Protein AF-A0A6L9G410-F1 (afdb_monomer)

Sequence (167 aa):
MTPRSPRHARRVLAPGLLLPVGALLLSSCAMFSTYEGHTCDGKKPVASLEQAGRQLVQAAYDQDVAAACRVATPYAGVELEPSMLGTTRELLAGAGVTPQNVQVLVGEQMGSEYSVLLGSTEGEGRVAVTGHAVWDAGFTISLPDDAYPELPPTPGDPASPPSSAAP

Nearest PDB structures (foldseek):
  2ml5-assembly1_A  TM=4.641E-01  e=1.442E+00  Bacteroides ovatus ATCC 8483
  7zjz-assembly1_A  TM=4.062E-01  e=5.834E+00  Serratia proteamaculans
  7yx7-assembly1_A  TM=4.055E-01  e=7.440E+00  Serratia proteamaculans

Organism: NCBI:txid453836

Foldseek 3Di:
DDDDDDDDDDDDDDDDDDDPPPDDPPPPDPPVQQCPQPAVVSDFADAAPQVLLLQLQVCLVVLPQPSNSRAAREPVPDDRDSQLSPVLNVLCVVLVHHSVFWDWDWADDDPQKTWIWTHGNVDDGTATWIKGHPDNRHIHIHRGPVSDPPDDDDVPDPDDPPPPPDD

Structure (mmCIF, N/CA/C/O backbone):
data_AF-A0A6L9G410-F1
#
_entry.id   AF-A0A6L9G410-F1
#
loop_
_atom_site.group_PDB
_atom_site.id
_atom_site.type_symbol
_atom_site.label_atom_id
_atom_site.label_alt_id
_atom_site.label_comp_id
_atom_site.label_asym_id
_atom_site.label_entity_id
_atom_site.label_seq_id
_atom_site.pdbx_PDB_ins_code
_atom_site.Cartn_x
_atom_site.Cartn_y
_atom_site.Cartn_z
_atom_site.occupancy
_atom_site.B_iso_or_equiv
_atom_site.auth_seq_id
_atom_site.auth_comp_id
_atom_site.auth_asym_id
_atom_site.auth_atom_id
_atom_site.pdbx_PDB_model_num
ATOM 1 N N . MET A 1 1 ? -24.928 -62.055 -10.815 1.00 41.78 1 MET A N 1
ATOM 2 C CA . MET A 1 1 ? -24.394 -63.390 -11.157 1.00 41.78 1 MET A CA 1
ATOM 3 C C . MET A 1 1 ? -23.355 -63.214 -12.249 1.00 41.78 1 MET A C 1
ATOM 5 O O . MET A 1 1 ? -23.705 -62.785 -13.337 1.00 41.78 1 MET A O 1
ATOM 9 N N . THR A 1 2 ? -22.092 -63.483 -11.942 1.00 48.22 2 THR A N 1
ATOM 10 C CA . THR A 1 2 ? -20.976 -63.524 -12.900 1.00 48.22 2 THR A CA 1
ATOM 11 C C . THR A 1 2 ? -20.464 -64.958 -12.957 1.00 48.22 2 THR A C 1
ATOM 13 O O . THR A 1 2 ? -20.383 -65.601 -11.907 1.00 48.22 2 THR A O 1
ATOM 16 N N . PRO A 1 3 ? -20.034 -65.435 -14.134 1.00 51.88 3 PRO A N 1
ATOM 17 C CA . PRO A 1 3 ? -18.839 -66.266 -14.151 1.00 51.88 3 PRO A CA 1
ATOM 18 C C . PRO A 1 3 ? -17.807 -65.862 -15.216 1.00 51.88 3 PRO A C 1
ATOM 20 O O . PRO A 1 3 ? -18.055 -65.093 -16.138 1.00 51.88 3 PRO A O 1
ATOM 23 N N . ARG A 1 4 ? -16.607 -66.391 -14.965 1.00 40.97 4 ARG A N 1
ATOM 24 C CA . ARG A 1 4 ? -15.271 -66.130 -15.518 1.00 40.97 4 ARG A CA 1
ATOM 25 C C . ARG A 1 4 ? -15.043 -66.568 -16.977 1.00 40.97 4 ARG A C 1
ATOM 27 O O . ARG A 1 4 ? -15.691 -67.473 -17.482 1.00 40.97 4 ARG A O 1
ATOM 34 N N . SER A 1 5 ? -13.999 -65.953 -17.546 1.00 44.50 5 SER A N 1
ATOM 35 C CA . SER A 1 5 ? -13.277 -66.173 -18.818 1.00 44.50 5 SER A CA 1
ATOM 36 C C . SER A 1 5 ? -12.832 -67.616 -19.141 1.00 44.50 5 SER A C 1
ATOM 38 O O . SER A 1 5 ? -12.817 -68.469 -18.254 1.00 44.50 5 SER A O 1
ATOM 40 N N . PRO A 1 6 ? -12.270 -67.844 -20.352 1.00 53.97 6 PRO A N 1
ATOM 41 C CA . PRO A 1 6 ? -10.809 -67.995 -20.403 1.00 53.97 6 PRO A CA 1
ATOM 42 C C . PRO A 1 6 ? -10.092 -67.314 -21.588 1.00 53.97 6 PRO A C 1
ATOM 44 O O . PRO A 1 6 ? -10.673 -66.800 -22.536 1.00 53.97 6 PRO A O 1
ATOM 47 N N . ARG A 1 7 ? -8.769 -67.296 -21.426 1.00 49.84 7 ARG A N 1
ATOM 48 C CA . ARG A 1 7 ? -7.709 -66.586 -22.144 1.00 49.84 7 ARG A CA 1
ATOM 49 C C . ARG A 1 7 ? -7.356 -67.257 -23.476 1.00 49.84 7 ARG A C 1
ATOM 51 O O . ARG A 1 7 ? -7.148 -68.463 -23.484 1.00 49.84 7 ARG A O 1
ATOM 58 N N . HIS A 1 8 ? -7.034 -66.468 -24.501 1.00 42.38 8 HIS A N 1
ATOM 59 C CA . HIS A 1 8 ? -5.951 -66.828 -25.417 1.00 42.38 8 HIS A CA 1
ATOM 60 C C . HIS A 1 8 ? -5.042 -65.634 -25.693 1.00 42.38 8 HIS A C 1
ATOM 62 O O . HIS A 1 8 ? -5.446 -64.592 -26.197 1.00 42.38 8 HIS A O 1
ATOM 68 N N . ALA A 1 9 ? -3.790 -65.823 -25.292 1.00 48.28 9 ALA A N 1
ATOM 69 C CA . ALA A 1 9 ? -2.669 -64.958 -25.567 1.00 48.28 9 ALA A CA 1
ATOM 70 C C . ALA A 1 9 ? -2.223 -65.128 -27.021 1.00 48.28 9 ALA A C 1
ATOM 72 O O . ALA A 1 9 ? -2.080 -66.255 -27.490 1.00 48.28 9 ALA A O 1
ATOM 73 N N . ARG A 1 10 ? -1.860 -64.027 -27.676 1.00 43.94 10 ARG A N 1
ATOM 74 C CA . ARG A 1 10 ? -0.768 -64.027 -28.652 1.00 43.94 10 ARG A CA 1
ATOM 75 C C . ARG A 1 10 ? -0.005 -62.715 -28.525 1.00 43.94 10 ARG A C 1
ATOM 77 O O . ARG A 1 10 ? -0.471 -61.657 -28.926 1.00 43.94 10 ARG A O 1
ATOM 84 N N . ARG A 1 11 ? 1.168 -62.824 -27.898 1.00 48.31 11 ARG A N 1
ATOM 85 C CA . ARG A 1 11 ? 2.257 -61.854 -27.995 1.00 48.31 11 ARG A CA 1
ATOM 86 C C . ARG A 1 11 ? 2.768 -61.868 -29.433 1.00 48.31 11 ARG A C 1
ATOM 88 O O . ARG A 1 11 ? 3.105 -62.940 -29.930 1.00 48.31 11 ARG A O 1
ATOM 95 N N . VAL A 1 12 ? 2.904 -60.696 -30.037 1.00 49.97 12 VAL A N 1
ATOM 96 C CA . VAL A 1 12 ? 3.847 -60.459 -31.132 1.00 49.97 12 VAL A CA 1
ATOM 97 C C . VAL A 1 12 ? 4.614 -59.191 -30.764 1.00 49.97 12 VAL A C 1
ATOM 99 O O . VAL A 1 12 ? 4.042 -58.108 -30.698 1.00 49.97 12 VAL A O 1
ATOM 102 N N . LEU A 1 13 ? 5.891 -59.372 -30.419 1.00 48.03 13 LEU A N 1
ATOM 103 C CA . LEU A 1 13 ? 6.908 -58.321 -30.455 1.00 48.03 13 LEU A CA 1
ATOM 104 C C . LEU A 1 13 ? 7.152 -57.941 -31.921 1.00 48.03 13 LEU A C 1
ATOM 106 O O . LEU A 1 13 ? 7.097 -58.836 -32.761 1.00 48.03 13 LEU A O 1
ATOM 110 N N . ALA A 1 14 ? 7.518 -56.684 -32.198 1.00 46.28 14 ALA A N 1
ATOM 111 C CA . ALA A 1 14 ? 8.812 -56.253 -32.777 1.00 46.28 14 ALA A CA 1
ATOM 112 C C . ALA A 1 14 ? 8.699 -54.778 -33.287 1.00 46.28 14 ALA A C 1
ATOM 114 O O . ALA A 1 14 ? 7.603 -54.221 -33.239 1.00 46.28 14 ALA A O 1
ATOM 115 N N . PRO A 1 15 ? 9.797 -54.081 -33.655 1.00 49.31 15 PRO A N 1
ATOM 116 C CA . PRO A 1 15 ? 10.101 -52.725 -33.191 1.00 49.31 15 PRO A CA 1
ATOM 117 C C . PRO A 1 15 ? 10.093 -51.681 -34.329 1.00 49.31 15 PRO A C 1
ATOM 119 O O . PRO A 1 15 ? 10.161 -52.014 -35.507 1.00 49.31 15 PRO A O 1
ATOM 122 N N . GLY A 1 16 ? 10.077 -50.398 -33.977 1.00 45.25 16 GLY A N 1
ATOM 123 C CA . GLY A 1 16 ? 10.279 -49.285 -34.916 1.00 45.25 16 GLY A CA 1
ATOM 124 C C . GLY A 1 16 ? 9.930 -47.981 -34.208 1.00 45.25 16 GLY A C 1
ATOM 125 O O . GLY A 1 16 ? 8.763 -47.700 -33.980 1.00 45.25 16 GLY A O 1
ATOM 126 N N . LEU A 1 17 ? 10.882 -47.305 -33.565 1.00 46.50 17 LEU A N 1
ATOM 127 C CA . LEU A 1 17 ? 11.803 -46.348 -34.185 1.00 46.50 17 LEU A CA 1
ATOM 128 C C . LEU A 1 17 ? 11.057 -45.321 -35.051 1.00 46.50 17 LEU A C 1
ATOM 130 O O . LEU A 1 17 ? 10.793 -45.591 -36.215 1.00 46.50 17 LEU A O 1
ATOM 134 N N . LEU A 1 18 ? 10.749 -44.160 -34.462 1.00 51.19 18 LEU A N 1
ATOM 135 C CA . LEU A 1 18 ? 10.938 -42.823 -35.043 1.00 51.19 18 LEU A CA 1
ATOM 136 C C . LEU A 1 18 ? 10.436 -41.773 -34.040 1.00 51.19 18 LEU A C 1
ATOM 138 O O . LEU A 1 18 ? 9.253 -41.453 -33.971 1.00 51.19 18 LEU A O 1
ATOM 142 N N . LEU A 1 19 ? 11.371 -41.250 -33.243 1.00 50.19 19 LEU A N 1
ATOM 143 C CA . LEU A 1 19 ? 11.241 -39.926 -32.642 1.00 50.19 19 LEU A CA 1
ATOM 144 C C . LEU A 1 19 ? 11.171 -38.894 -33.777 1.00 50.19 19 LEU A C 1
ATOM 146 O O . LEU A 1 19 ? 12.138 -38.807 -34.539 1.00 50.19 19 LEU A O 1
ATOM 150 N N . PRO A 1 20 ? 10.141 -38.039 -33.865 1.00 57.44 20 PRO A N 1
ATOM 151 C CA . PRO A 1 20 ? 10.343 -36.732 -34.446 1.00 57.44 20 PRO A CA 1
ATOM 152 C C . PRO A 1 20 ? 11.030 -35.879 -33.377 1.00 57.44 20 PRO A C 1
ATOM 154 O O . PRO A 1 20 ? 10.396 -35.308 -32.490 1.00 57.44 20 PRO A O 1
ATOM 157 N N . VAL A 1 21 ? 12.359 -35.806 -33.471 1.00 53.22 21 VAL A N 1
ATOM 158 C CA . VAL A 1 21 ? 13.142 -34.672 -32.969 1.00 53.22 21 VAL A CA 1
ATOM 159 C C . VAL A 1 21 ? 12.710 -33.459 -33.796 1.00 53.22 21 VAL A C 1
ATOM 161 O O . VAL A 1 21 ? 13.325 -33.102 -34.793 1.00 53.22 21 VAL A O 1
ATOM 164 N N . GLY A 1 22 ? 11.567 -32.887 -33.429 1.00 49.84 22 GLY A N 1
ATOM 165 C CA . GLY A 1 22 ? 11.030 -31.651 -33.978 1.00 49.84 22 GLY A CA 1
ATOM 166 C C . GLY A 1 22 ? 11.474 -30.489 -33.110 1.00 49.84 22 GLY A C 1
ATOM 167 O O . GLY A 1 22 ? 10.675 -29.926 -32.370 1.00 49.84 22 GLY A O 1
ATOM 168 N N . ALA A 1 23 ? 12.762 -30.160 -33.170 1.00 51.72 23 ALA A N 1
ATOM 169 C CA . ALA A 1 23 ? 13.249 -28.878 -32.698 1.00 51.72 23 ALA A CA 1
ATOM 170 C C . ALA A 1 23 ? 12.681 -27.782 -33.611 1.00 51.72 23 ALA A C 1
ATOM 172 O O . ALA A 1 23 ? 13.185 -27.552 -34.705 1.00 51.72 23 ALA A O 1
ATOM 173 N N . LEU A 1 24 ? 11.642 -27.094 -33.148 1.00 49.53 24 LEU A N 1
ATOM 174 C CA . LEU A 1 24 ? 11.370 -25.719 -33.549 1.00 49.53 24 LEU A CA 1
ATOM 175 C C . LEU A 1 24 ? 11.346 -24.882 -32.277 1.00 49.53 24 LEU A C 1
ATOM 177 O O . LEU A 1 24 ? 10.342 -24.708 -31.593 1.00 49.53 24 LEU A O 1
ATOM 181 N N . LEU A 1 25 ? 12.558 -24.438 -31.967 1.00 49.91 25 LEU A N 1
ATOM 182 C CA . LEU A 1 25 ? 12.904 -23.347 -31.082 1.00 49.91 25 LEU A CA 1
ATOM 183 C C . LEU A 1 25 ? 12.094 -22.100 -31.478 1.00 49.91 25 LEU A C 1
ATOM 185 O O . LEU A 1 25 ? 12.546 -21.295 -32.283 1.00 49.91 25 LEU A O 1
ATOM 189 N N . LEU A 1 26 ? 10.919 -21.908 -30.880 1.00 52.66 26 LEU A N 1
ATOM 190 C CA . LEU A 1 26 ? 10.390 -20.567 -30.617 1.00 52.66 26 LEU A CA 1
ATOM 191 C C . LEU A 1 26 ? 10.896 -20.143 -29.234 1.00 52.66 26 LEU A C 1
ATOM 193 O O . LEU A 1 26 ? 10.145 -19.994 -28.278 1.00 52.66 26 LEU A O 1
ATOM 197 N N . SER A 1 27 ? 12.221 -20.041 -29.127 1.00 56.62 27 SER A N 1
ATOM 198 C CA . SER A 1 27 ? 12.927 -19.499 -27.970 1.00 56.62 27 SER A CA 1
ATOM 199 C C . SER A 1 27 ? 13.501 -18.142 -28.364 1.00 56.62 27 SER A C 1
ATOM 201 O O . SER A 1 27 ? 14.605 -18.075 -28.903 1.00 56.62 27 SER A O 1
ATOM 203 N N . SER A 1 28 ? 12.695 -17.088 -28.209 1.00 43.50 28 SER A N 1
ATOM 204 C CA . SER A 1 28 ? 13.063 -15.655 -28.116 1.00 43.50 28 SER A CA 1
ATOM 205 C C . SER A 1 28 ? 11.754 -14.841 -28.142 1.00 43.50 28 SER A C 1
ATOM 207 O O . SER A 1 28 ? 11.025 -14.912 -29.118 1.00 43.50 28 SER A O 1
ATOM 209 N N . CYS A 1 29 ? 11.297 -14.099 -27.132 1.00 51.44 29 CYS A N 1
ATOM 210 C CA . CYS A 1 29 ? 11.879 -13.619 -25.885 1.00 51.44 29 CYS A CA 1
ATOM 211 C C . CYS A 1 29 ? 10.817 -13.728 -24.777 1.00 51.44 29 CYS A C 1
ATOM 213 O O . CYS A 1 29 ? 10.066 -12.784 -24.549 1.00 51.44 29 CYS A O 1
ATOM 215 N N . ALA A 1 30 ? 10.749 -14.841 -24.048 1.00 48.75 30 ALA A N 1
ATOM 216 C CA . ALA A 1 30 ? 10.239 -14.739 -22.685 1.00 48.75 30 ALA A CA 1
ATOM 217 C C . ALA A 1 30 ? 11.376 -14.097 -21.882 1.00 48.75 30 ALA A C 1
ATOM 219 O O . ALA A 1 30 ? 12.183 -14.799 -21.277 1.00 48.75 30 ALA A O 1
ATOM 220 N N . MET A 1 31 ? 11.514 -12.765 -21.949 1.00 51.91 31 MET A N 1
ATOM 221 C CA . MET A 1 31 ? 12.120 -12.082 -20.814 1.00 51.91 31 MET A CA 1
ATOM 222 C C . MET A 1 31 ? 11.242 -12.504 -19.644 1.00 51.91 31 MET A C 1
ATOM 224 O O . MET A 1 31 ? 10.067 -12.146 -19.591 1.00 51.91 31 MET A O 1
ATOM 228 N N . PHE A 1 32 ? 11.757 -13.366 -18.772 1.00 51.28 32 PHE A N 1
ATOM 229 C CA . PHE A 1 32 ? 11.183 -13.505 -17.449 1.00 51.28 32 PHE A CA 1
ATOM 230 C C . PHE A 1 32 ? 11.405 -12.139 -16.816 1.00 51.28 32 PHE A C 1
ATOM 232 O O . PHE A 1 32 ? 12.476 -11.885 -16.275 1.00 51.28 32 PHE A O 1
ATOM 239 N N . SER A 1 33 ? 10.468 -11.215 -17.032 1.00 61.62 33 SER A N 1
ATOM 240 C CA . SER A 1 33 ? 10.501 -9.909 -16.403 1.00 61.62 33 SER A CA 1
ATOM 241 C C . SER A 1 33 ? 10.427 -10.190 -14.915 1.00 61.62 33 SER A C 1
ATOM 243 O O . SER A 1 33 ? 9.374 -10.571 -14.402 1.00 61.62 33 SER A O 1
ATOM 245 N N . THR A 1 34 ? 11.572 -10.120 -14.244 1.00 78.25 34 THR A N 1
ATOM 246 C CA . THR A 1 34 ? 11.581 -10.027 -12.797 1.00 78.25 34 THR A CA 1
ATOM 247 C C . THR A 1 34 ? 11.047 -8.640 -12.492 1.00 78.25 34 THR A C 1
ATOM 249 O O . THR A 1 34 ? 11.457 -7.647 -13.090 1.00 78.25 34 THR A O 1
ATOM 252 N N . TYR A 1 35 ? 10.064 -8.568 -11.606 1.00 81.50 35 TYR A N 1
ATOM 253 C CA . TYR A 1 35 ? 9.515 -7.291 -11.158 1.00 81.50 35 TYR A CA 1
ATOM 254 C C . TYR A 1 35 ? 10.278 -6.802 -9.924 1.00 81.50 35 TYR A C 1
ATOM 256 O O . TYR A 1 35 ? 9.706 -6.153 -9.050 1.00 81.50 35 TYR A O 1
ATOM 264 N N . GLU A 1 36 ? 11.561 -7.166 -9.834 1.00 81.19 36 GLU A N 1
ATOM 265 C CA . GLU A 1 36 ? 12.477 -6.711 -8.794 1.00 81.19 36 GLU A CA 1
ATOM 266 C C . GLU A 1 36 ? 12.588 -5.186 -8.870 1.00 81.19 36 GLU A C 1
ATOM 268 O O . GLU A 1 36 ? 12.716 -4.609 -9.948 1.00 81.19 36 GLU A O 1
ATOM 273 N N . GLY A 1 37 ? 12.466 -4.527 -7.719 1.00 77.94 37 GLY A N 1
ATOM 274 C CA . GLY A 1 37 ? 12.376 -3.067 -7.639 1.00 77.94 37 GLY A CA 1
ATOM 275 C C . GLY A 1 37 ? 10.963 -2.501 -7.825 1.00 77.94 37 GLY A C 1
ATOM 276 O O . GLY A 1 37 ? 10.748 -1.335 -7.515 1.00 77.94 37 GLY A O 1
ATOM 277 N N . HIS A 1 38 ? 9.989 -3.312 -8.254 1.00 84.06 38 HIS A N 1
ATOM 278 C CA . HIS A 1 38 ? 8.566 -2.943 -8.262 1.00 84.06 38 HIS A CA 1
ATOM 279 C C . HIS A 1 38 ? 7.769 -3.706 -7.202 1.00 84.06 38 HIS A C 1
ATOM 281 O O . HIS A 1 38 ? 6.933 -3.130 -6.519 1.00 84.06 38 HIS A O 1
ATOM 287 N N . THR A 1 39 ? 8.054 -4.992 -7.029 1.00 87.00 39 THR A N 1
ATOM 288 C CA . THR A 1 39 ? 7.545 -5.824 -5.933 1.00 87.00 39 THR A CA 1
ATOM 289 C C . THR A 1 39 ? 8.735 -6.407 -5.192 1.00 87.00 39 THR A C 1
ATOM 291 O O . THR A 1 39 ? 9.755 -6.736 -5.806 1.00 87.00 39 THR A O 1
ATOM 294 N N . CYS A 1 40 ? 8.630 -6.562 -3.875 1.00 84.50 40 CYS A N 1
ATOM 295 C CA . CYS A 1 40 ? 9.750 -7.090 -3.097 1.00 84.50 40 CYS A CA 1
ATOM 296 C C . CYS A 1 40 ? 9.957 -8.594 -3.344 1.00 84.50 40 CYS A C 1
ATOM 298 O O . CYS A 1 40 ? 11.052 -9.104 -3.139 1.00 84.50 40 CYS A O 1
ATOM 300 N N . ASP A 1 41 ? 8.916 -9.316 -3.782 1.00 85.44 41 ASP A N 1
ATOM 301 C CA . ASP A 1 41 ? 8.997 -10.747 -4.104 1.00 85.44 41 ASP A CA 1
ATOM 302 C C . ASP A 1 41 ? 9.325 -11.026 -5.585 1.00 85.44 41 ASP A C 1
ATOM 304 O O . ASP A 1 41 ? 9.359 -12.190 -5.998 1.00 85.44 41 ASP A O 1
ATOM 308 N N . GLY A 1 42 ? 9.551 -9.974 -6.384 1.00 86.50 42 GLY A N 1
ATOM 309 C CA . GLY A 1 42 ? 9.864 -10.045 -7.812 1.00 86.50 42 GLY A CA 1
ATOM 310 C C . GLY A 1 42 ? 8.728 -10.593 -8.680 1.00 86.50 42 GLY A C 1
ATOM 311 O O . GLY A 1 42 ? 8.936 -10.845 -9.873 1.00 86.50 42 GLY A O 1
ATOM 312 N N . LYS A 1 43 ? 7.535 -10.812 -8.110 1.00 89.50 43 LYS A N 1
ATOM 313 C CA . LYS A 1 43 ? 6.396 -11.392 -8.821 1.00 89.50 43 LYS A CA 1
ATOM 314 C C . LYS A 1 43 ? 5.581 -10.326 -9.526 1.00 89.50 43 LYS A C 1
ATOM 316 O O . LYS A 1 43 ? 5.684 -9.131 -9.283 1.00 89.50 43 LYS A O 1
ATOM 321 N N . LYS A 1 44 ? 4.730 -10.794 -10.435 1.00 90.81 44 LYS A N 1
ATOM 322 C CA . LYS A 1 44 ? 3.857 -9.913 -11.198 1.00 90.81 44 LYS A CA 1
ATOM 323 C C . LYS A 1 44 ? 2.978 -9.073 -10.252 1.00 90.81 44 LYS A C 1
ATOM 325 O O . LYS A 1 44 ? 2.336 -9.664 -9.376 1.00 90.81 44 LYS A O 1
ATOM 330 N N . PRO A 1 45 ? 2.917 -7.746 -10.450 1.00 92.38 45 PRO A N 1
ATOM 331 C CA . PRO A 1 45 ? 2.058 -6.866 -9.669 1.00 92.38 45 PRO A CA 1
ATOM 332 C C . PRO A 1 45 ? 0.574 -7.158 -9.916 1.00 92.38 45 PRO A C 1
ATOM 334 O O . PRO A 1 45 ? 0.193 -7.896 -10.832 1.00 92.38 45 PRO A O 1
ATOM 337 N N . VAL A 1 46 ? -0.284 -6.590 -9.072 1.00 95.69 46 VAL A N 1
ATOM 338 C CA . VAL A 1 46 ? -1.728 -6.842 -9.128 1.00 95.69 46 VAL A CA 1
ATOM 339 C C . VAL A 1 46 ? -2.402 -6.097 -10.279 1.00 95.69 46 VAL A C 1
ATOM 341 O O . VAL A 1 46 ? -1.859 -5.155 -10.846 1.00 95.69 46 VAL A O 1
ATOM 344 N N . ALA A 1 47 ? -3.608 -6.524 -10.651 1.00 95.38 47 ALA A N 1
ATOM 345 C CA . ALA A 1 47 ? -4.260 -6.054 -11.873 1.00 95.38 47 ALA A CA 1
ATOM 346 C C . ALA A 1 47 ? -4.821 -4.622 -11.788 1.00 95.38 47 ALA A C 1
ATOM 348 O O . ALA A 1 47 ? -5.166 -4.049 -12.819 1.00 95.38 47 ALA A O 1
ATOM 349 N N . SER A 1 48 ? -4.952 -4.045 -10.588 1.00 96.88 48 SER A N 1
ATOM 350 C CA . SER A 1 48 ? -5.504 -2.699 -10.391 1.00 96.88 48 SER A CA 1
ATOM 351 C C . SER A 1 48 ? -5.028 -2.053 -9.089 1.00 96.88 48 SER A C 1
ATOM 353 O O . SER A 1 48 ? -4.683 -2.748 -8.130 1.00 96.88 48 SER A O 1
ATOM 355 N N . LEU A 1 49 ? -5.091 -0.720 -9.032 1.00 97.38 49 LEU A N 1
ATOM 356 C CA . LEU A 1 49 ? -4.841 0.054 -7.810 1.00 97.38 49 LEU A CA 1
ATOM 357 C C . LEU A 1 49 ? -5.856 -0.244 -6.703 1.00 97.38 49 LEU A C 1
ATOM 359 O O . LEU A 1 49 ? -5.488 -0.268 -5.532 1.00 97.38 49 LEU A O 1
ATOM 363 N N . GLU A 1 50 ? -7.112 -0.536 -7.054 1.00 97.81 50 GLU A N 1
ATOM 364 C CA . GLU A 1 50 ? -8.110 -0.958 -6.066 1.00 97.81 50 GLU A CA 1
ATOM 365 C C . GLU A 1 50 ? -7.695 -2.271 -5.395 1.00 97.81 50 GLU A C 1
ATOM 367 O O . GLU A 1 50 ? -7.740 -2.393 -4.170 1.00 97.81 50 GLU A O 1
ATOM 372 N N . GLN A 1 51 ? -7.236 -3.245 -6.186 1.00 97.75 51 GLN A N 1
ATOM 373 C CA . GLN A 1 51 ? -6.729 -4.498 -5.645 1.00 97.75 51 GLN A CA 1
ATOM 374 C C . GLN A 1 51 ? -5.484 -4.269 -4.775 1.00 97.75 51 GLN A C 1
ATOM 376 O O . GLN A 1 51 ? -5.406 -4.849 -3.693 1.00 97.75 51 GLN A O 1
ATOM 381 N N . ALA A 1 52 ? -4.546 -3.422 -5.214 1.00 97.12 52 ALA A N 1
ATOM 382 C CA . ALA A 1 52 ? -3.335 -3.107 -4.454 1.00 97.12 52 ALA A CA 1
ATOM 383 C C . ALA A 1 52 ? -3.672 -2.475 -3.097 1.00 97.12 52 ALA A C 1
ATOM 385 O O . ALA A 1 52 ? -3.223 -2.966 -2.065 1.00 97.12 52 ALA A O 1
ATOM 386 N N . GLY A 1 53 ? -4.534 -1.453 -3.086 1.00 97.50 53 GLY A N 1
ATOM 387 C CA . GLY A 1 53 ? -4.945 -0.757 -1.868 1.00 97.50 53 GLY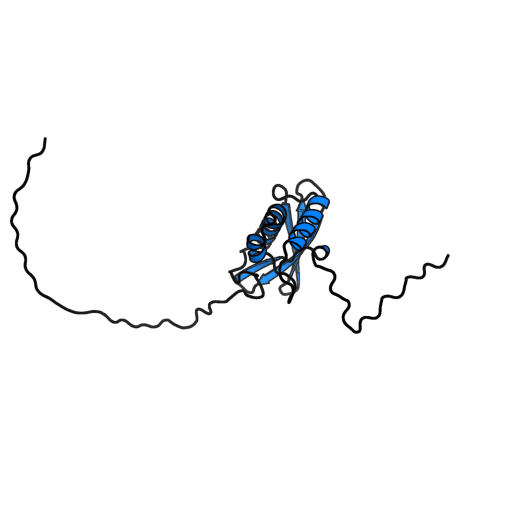 A CA 1
ATOM 388 C C . GLY A 1 53 ? -5.671 -1.669 -0.879 1.00 97.50 53 GLY A C 1
ATOM 389 O O . GLY A 1 53 ? -5.324 -1.701 0.298 1.00 97.50 53 GLY A O 1
ATOM 390 N N . ARG A 1 54 ? -6.631 -2.481 -1.345 1.00 98.19 54 ARG A N 1
ATOM 391 C CA . ARG A 1 54 ? -7.340 -3.440 -0.475 1.00 98.19 54 ARG A CA 1
ATOM 392 C C . ARG A 1 54 ? -6.393 -4.478 0.127 1.00 98.19 54 ARG A C 1
ATOM 394 O O . ARG A 1 54 ? -6.499 -4.788 1.311 1.00 98.19 54 ARG A O 1
ATOM 401 N N . GLN A 1 55 ? -5.473 -5.009 -0.677 1.00 97.88 55 GLN A N 1
ATOM 402 C CA . GLN A 1 55 ? -4.495 -5.990 -0.207 1.00 97.88 55 GLN A CA 1
ATOM 403 C C . GLN A 1 55 ? -3.472 -5.372 0.747 1.00 97.88 55 GLN A C 1
ATOM 405 O O . GLN A 1 55 ? -3.104 -6.034 1.712 1.00 97.88 55 GLN A O 1
ATOM 410 N N . LEU A 1 56 ? -3.068 -4.113 0.543 1.00 97.69 56 LEU A N 1
ATOM 411 C CA . LEU A 1 56 ? -2.207 -3.399 1.485 1.00 97.69 56 LEU A CA 1
ATOM 412 C C . LEU A 1 56 ? -2.899 -3.232 2.841 1.00 97.69 56 LEU A C 1
ATOM 414 O O . LEU A 1 56 ? -2.299 -3.539 3.866 1.00 97.69 56 LEU A O 1
ATOM 418 N N . VAL A 1 57 ? -4.167 -2.797 2.856 1.00 98.19 57 VAL A N 1
ATOM 419 C CA . VAL A 1 57 ? -4.936 -2.673 4.105 1.00 98.19 57 VAL A CA 1
ATOM 420 C C . VAL A 1 57 ? -5.035 -4.025 4.810 1.00 98.19 57 VAL A C 1
ATOM 422 O O . VAL A 1 57 ? -4.750 -4.105 6.002 1.00 98.19 57 VAL A O 1
ATOM 425 N N . GLN A 1 58 ? -5.369 -5.100 4.090 1.00 98.50 58 GLN A N 1
ATOM 426 C CA . GLN A 1 58 ? -5.409 -6.443 4.675 1.00 98.50 58 GLN A CA 1
ATOM 427 C C . GLN A 1 58 ? -4.046 -6.844 5.264 1.00 98.50 58 GLN A C 1
ATOM 429 O O . GLN A 1 58 ? -3.972 -7.226 6.429 1.00 98.50 58 GLN A O 1
ATOM 434 N N . ALA A 1 59 ? -2.966 -6.691 4.497 1.00 97.62 59 ALA A N 1
ATOM 435 C CA . ALA A 1 59 ? -1.620 -7.064 4.919 1.00 97.62 59 ALA A CA 1
ATOM 436 C C . ALA A 1 59 ? -1.128 -6.250 6.128 1.00 97.62 59 ALA A C 1
ATOM 438 O O . ALA A 1 59 ? -0.499 -6.807 7.024 1.00 97.62 59 ALA A O 1
ATOM 439 N N . ALA A 1 60 ? -1.454 -4.956 6.206 1.00 97.62 60 ALA A N 1
ATOM 440 C CA . ALA A 1 60 ? -1.133 -4.122 7.363 1.00 97.62 60 ALA A CA 1
ATOM 441 C C . ALA A 1 60 ? -1.867 -4.596 8.631 1.00 97.62 60 ALA A C 1
ATOM 443 O O . ALA A 1 60 ? -1.269 -4.675 9.706 1.00 97.62 60 ALA A O 1
ATOM 444 N N . TYR A 1 61 ? -3.147 -4.962 8.522 1.00 98.38 61 TYR A N 1
ATOM 445 C CA . TYR A 1 61 ? -3.917 -5.485 9.656 1.00 98.38 61 TYR A CA 1
ATOM 446 C C . TYR A 1 61 ? -3.456 -6.879 10.099 1.00 98.38 61 TYR A C 1
ATOM 448 O O . TYR A 1 61 ? -3.389 -7.132 11.304 1.00 98.38 61 TYR A O 1
ATOM 456 N N . ASP A 1 62 ? -3.074 -7.733 9.151 1.00 98.06 62 ASP A N 1
ATOM 457 C CA . ASP A 1 62 ? -2.546 -9.075 9.422 1.00 98.06 62 ASP A CA 1
ATOM 458 C C . ASP A 1 62 ? -1.062 -9.066 9.830 1.00 98.06 62 ASP A C 1
ATOM 460 O O . ASP A 1 62 ? -0.547 -10.086 10.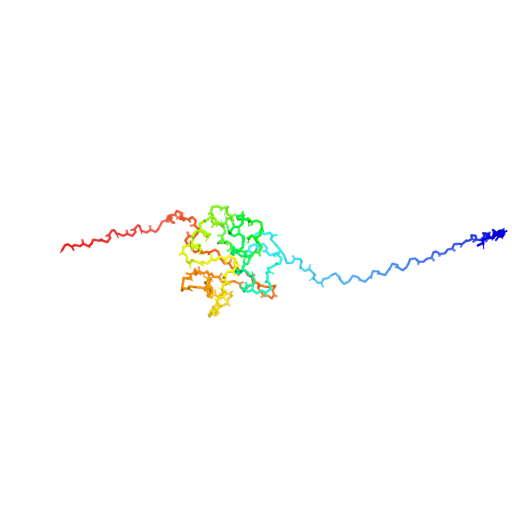286 1.00 98.06 62 ASP A O 1
ATOM 464 N N . GLN A 1 63 ? -0.378 -7.922 9.688 1.00 96.50 63 GLN A N 1
ATOM 465 C CA . GLN A 1 63 ? 1.081 -7.793 9.819 1.00 96.50 63 GLN A CA 1
ATOM 466 C C . GLN A 1 63 ? 1.835 -8.771 8.895 1.00 96.50 63 GLN A C 1
ATOM 468 O O . GLN A 1 63 ? 2.886 -9.311 9.244 1.00 96.50 63 GLN A O 1
ATOM 473 N N . ASP A 1 64 ? 1.290 -9.001 7.699 1.00 96.69 64 ASP A N 1
ATOM 474 C CA . ASP A 1 64 ? 1.832 -9.928 6.709 1.00 96.69 64 ASP A CA 1
ATOM 475 C C . ASP A 1 64 ? 2.739 -9.192 5.715 1.00 96.69 64 ASP A C 1
ATOM 477 O O . ASP A 1 64 ? 2.303 -8.675 4.682 1.00 96.69 64 ASP A O 1
ATOM 481 N N . VAL A 1 65 ? 4.037 -9.177 6.022 1.00 93.56 65 VAL A N 1
ATOM 482 C CA . VAL A 1 65 ? 5.068 -8.596 5.149 1.00 93.56 65 VAL A CA 1
ATOM 483 C C . VAL A 1 65 ? 5.092 -9.276 3.782 1.00 93.56 65 VAL A C 1
ATOM 485 O O . VAL A 1 65 ? 5.237 -8.598 2.772 1.00 93.56 65 VAL A O 1
ATOM 488 N N . ALA A 1 66 ? 4.895 -10.593 3.704 1.00 91.75 66 ALA A N 1
ATOM 489 C CA . ALA A 1 66 ? 4.963 -11.311 2.434 1.00 91.75 66 ALA A CA 1
ATOM 490 C C . ALA A 1 66 ? 3.781 -10.972 1.512 1.00 91.75 66 ALA A C 1
ATOM 492 O O . ALA A 1 66 ? 3.961 -10.861 0.296 1.00 91.75 66 ALA A O 1
ATOM 493 N N . ALA A 1 67 ? 2.584 -10.788 2.073 1.00 92.62 67 ALA A N 1
ATOM 494 C CA . ALA A 1 67 ? 1.434 -10.286 1.327 1.00 92.62 67 ALA A CA 1
ATOM 495 C C . ALA A 1 67 ? 1.643 -8.831 0.894 1.00 92.62 67 ALA A C 1
ATOM 497 O O . ALA A 1 67 ? 1.402 -8.503 -0.271 1.00 92.62 67 ALA A O 1
ATOM 498 N N . ALA A 1 68 ? 2.152 -7.981 1.793 1.00 93.88 68 ALA A N 1
ATOM 499 C CA . ALA A 1 68 ? 2.448 -6.590 1.481 1.00 93.88 68 ALA A CA 1
ATOM 500 C C . ALA A 1 68 ? 3.504 -6.464 0.371 1.00 93.88 68 ALA A C 1
ATOM 502 O O . ALA A 1 68 ? 3.300 -5.692 -0.553 1.00 93.88 68 ALA A O 1
ATOM 503 N N . CYS A 1 69 ? 4.553 -7.291 0.361 1.00 90.44 69 CYS A N 1
ATOM 504 C CA . CYS A 1 69 ? 5.601 -7.308 -0.668 1.00 90.44 69 CYS A CA 1
ATOM 505 C C . CYS A 1 69 ? 5.091 -7.453 -2.112 1.00 90.44 69 CYS A C 1
ATOM 507 O O . CYS A 1 69 ? 5.785 -7.054 -3.048 1.00 90.44 69 CYS A O 1
ATOM 509 N N . ARG A 1 70 ? 3.905 -8.045 -2.313 1.00 86.56 70 ARG A N 1
ATOM 510 C CA . ARG A 1 70 ? 3.312 -8.225 -3.648 1.00 86.56 70 ARG A CA 1
ATOM 511 C C . ARG A 1 70 ? 2.597 -6.978 -4.165 1.00 86.56 70 ARG A C 1
ATOM 513 O O . ARG A 1 70 ? 2.398 -6.843 -5.371 1.00 86.56 70 ARG A O 1
ATOM 520 N N . VAL A 1 71 ? 2.153 -6.112 -3.263 1.00 92.75 71 VAL A N 1
ATOM 521 C CA . VAL A 1 71 ? 1.306 -4.958 -3.595 1.00 92.75 71 VAL A CA 1
ATOM 522 C C . VAL A 1 71 ? 1.951 -3.634 -3.249 1.00 92.75 71 VAL A C 1
ATOM 524 O O . VAL A 1 71 ? 1.610 -2.636 -3.874 1.00 92.75 71 VAL A O 1
ATOM 527 N N . ALA A 1 72 ? 2.882 -3.639 -2.302 1.00 89.31 72 ALA A N 1
ATOM 528 C CA . ALA A 1 72 ? 3.623 -2.484 -1.863 1.00 89.31 72 ALA A CA 1
ATOM 529 C C . ALA A 1 72 ? 4.923 -2.333 -2.659 1.00 89.31 72 ALA A C 1
ATOM 531 O O . ALA A 1 72 ? 5.660 -3.305 -2.836 1.00 89.31 72 ALA A O 1
ATOM 532 N N . THR A 1 73 ? 5.229 -1.109 -3.081 1.00 81.56 73 THR A N 1
ATOM 533 C CA . THR A 1 73 ? 6.577 -0.732 -3.521 1.00 81.56 73 THR A CA 1
ATOM 534 C C . THR A 1 73 ? 7.169 0.189 -2.460 1.00 81.56 73 THR A C 1
ATOM 536 O O . THR A 1 73 ? 6.755 1.347 -2.384 1.00 81.56 73 THR A O 1
ATOM 539 N N . PRO A 1 74 ? 8.088 -0.294 -1.605 1.00 73.81 74 PRO A N 1
ATOM 540 C CA . PRO A 1 74 ? 8.820 0.597 -0.719 1.00 73.81 74 PRO A CA 1
ATOM 541 C C . PRO A 1 74 ? 9.718 1.528 -1.541 1.00 73.81 74 PRO A C 1
ATOM 543 O O . PRO A 1 74 ? 10.064 1.228 -2.688 1.00 73.81 74 PRO A O 1
ATOM 546 N N . TYR A 1 75 ? 10.107 2.661 -0.956 1.00 77.62 75 TYR A N 1
ATOM 547 C CA . TYR A 1 75 ? 11.034 3.580 -1.608 1.00 77.62 75 TYR A CA 1
ATOM 548 C C . TYR A 1 75 ? 12.332 2.888 -2.034 1.00 77.62 75 TYR A C 1
ATOM 550 O O . TYR A 1 75 ? 12.795 1.939 -1.402 1.00 77.62 75 TYR A O 1
ATOM 558 N N . ALA A 1 76 ? 12.926 3.366 -3.129 1.00 70.88 76 ALA A N 1
ATOM 559 C CA . ALA A 1 76 ? 14.149 2.785 -3.666 1.00 70.88 76 ALA A CA 1
ATOM 560 C C . ALA A 1 76 ? 15.249 2.748 -2.590 1.00 70.88 76 ALA A C 1
ATOM 562 O O . ALA A 1 76 ? 15.628 3.780 -2.041 1.00 70.88 76 ALA A O 1
ATOM 563 N N . GLY A 1 77 ? 15.760 1.548 -2.300 1.00 69.94 77 GLY A N 1
ATOM 564 C CA . GLY A 1 77 ? 16.772 1.329 -1.262 1.00 69.94 77 GLY A CA 1
ATOM 565 C C . GLY A 1 77 ? 16.222 1.115 0.154 1.00 69.94 77 GLY A C 1
ATOM 566 O O . GLY A 1 77 ? 17.021 0.929 1.067 1.00 69.94 77 GLY A O 1
ATOM 567 N N . VAL A 1 78 ? 14.899 1.097 0.338 1.00 79.69 78 VAL A N 1
ATOM 568 C CA . VAL A 1 78 ? 14.237 0.778 1.609 1.00 79.69 78 VAL A CA 1
ATOM 569 C C . VAL A 1 78 ? 13.631 -0.624 1.529 1.00 79.69 78 VAL A C 1
ATOM 571 O O . VAL A 1 78 ? 12.857 -0.933 0.625 1.00 79.69 78 VAL A O 1
A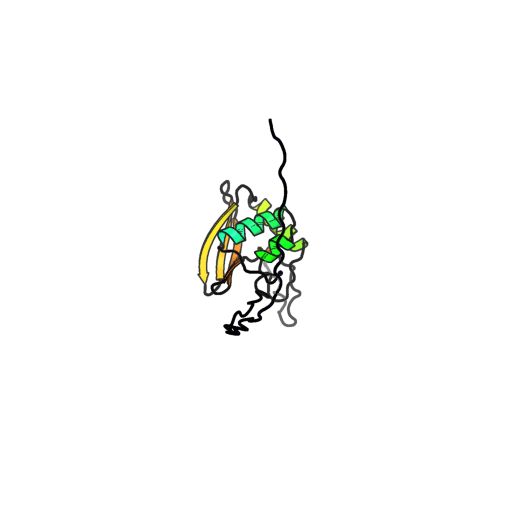TOM 574 N N . GLU A 1 79 ? 13.990 -1.490 2.474 1.00 86.88 79 GLU A N 1
ATOM 575 C CA . GLU A 1 79 ? 13.393 -2.821 2.607 1.00 86.88 79 GLU A CA 1
ATOM 576 C C . GLU A 1 79 ? 12.086 -2.736 3.398 1.00 86.88 79 GLU A C 1
ATOM 578 O O . GLU A 1 79 ? 11.997 -1.984 4.361 1.00 86.88 79 GLU A O 1
ATOM 583 N N . LEU A 1 80 ? 11.065 -3.505 3.006 1.00 89.06 80 LEU A N 1
ATOM 584 C CA . LEU A 1 80 ? 9.775 -3.514 3.691 1.00 89.06 80 LEU A CA 1
ATOM 585 C C . LEU A 1 80 ? 9.864 -4.216 5.061 1.00 89.06 80 LEU A C 1
ATOM 587 O O . LEU A 1 80 ? 9.786 -5.439 5.151 1.00 89.06 80 LEU A O 1
ATOM 591 N N . GLU A 1 81 ? 9.982 -3.434 6.130 1.00 91.00 81 GLU A N 1
ATOM 592 C CA . GLU A 1 81 ? 10.026 -3.912 7.512 1.00 91.00 81 GLU A CA 1
ATOM 593 C C . GLU A 1 81 ? 8.630 -4.056 8.161 1.00 91.00 81 GLU A C 1
ATOM 595 O O . GLU A 1 81 ? 7.711 -3.286 7.857 1.00 91.00 81 GLU A O 1
ATOM 600 N N . PRO A 1 82 ? 8.459 -4.983 9.128 1.00 93.25 82 PRO A N 1
ATOM 601 C CA . PRO A 1 82 ? 7.211 -5.134 9.883 1.00 93.25 82 PRO A CA 1
ATOM 602 C C . PRO A 1 82 ? 6.744 -3.855 10.594 1.00 93.25 82 PRO A C 1
ATOM 604 O O . PRO A 1 82 ? 5.544 -3.606 10.686 1.00 93.25 82 PRO A O 1
ATOM 607 N N . SER A 1 83 ? 7.678 -3.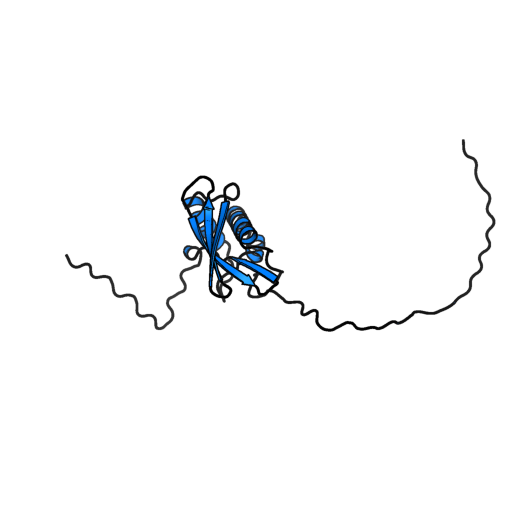030 11.079 1.00 93.75 83 SER A N 1
ATOM 608 C CA . SER A 1 83 ? 7.382 -1.754 11.748 1.00 93.75 83 SER A CA 1
ATOM 609 C C . SER A 1 83 ? 6.584 -0.810 10.852 1.00 93.75 83 SER A C 1
ATOM 611 O O . SER A 1 83 ? 5.609 -0.220 11.311 1.00 93.75 83 SER A O 1
ATOM 613 N N . MET A 1 84 ? 6.921 -0.741 9.563 1.00 94.62 84 MET A N 1
ATOM 614 C CA . MET A 1 84 ? 6.224 0.112 8.602 1.00 94.62 84 MET A CA 1
ATOM 615 C C . MET A 1 84 ? 4.784 -0.353 8.357 1.00 94.62 84 MET A C 1
ATOM 617 O O . MET A 1 84 ? 3.878 0.469 8.211 1.00 94.62 84 MET A O 1
ATOM 621 N N . LEU A 1 85 ? 4.526 -1.668 8.378 1.00 95.50 85 LEU A N 1
ATOM 622 C CA . LEU A 1 85 ? 3.153 -2.188 8.356 1.00 95.50 85 LEU A CA 1
ATOM 623 C C . LEU A 1 85 ? 2.403 -1.884 9.654 1.00 95.50 85 LEU A C 1
ATOM 625 O O . LEU A 1 85 ? 1.204 -1.609 9.610 1.00 95.50 85 LEU A O 1
ATOM 629 N N . GLY A 1 86 ? 3.091 -1.915 10.797 1.00 96.56 86 GLY A N 1
ATOM 630 C CA . GLY A 1 86 ? 2.575 -1.453 12.086 1.00 96.56 86 GLY A CA 1
ATOM 631 C C . GLY A 1 86 ? 2.085 -0.007 12.020 1.00 96.56 86 GLY A C 1
ATOM 632 O O . GLY A 1 86 ? 0.903 0.248 12.244 1.00 96.56 86 GLY A O 1
ATOM 633 N N . THR A 1 87 ? 2.948 0.920 11.608 1.00 96.62 87 THR A N 1
ATOM 634 C CA . THR A 1 87 ? 2.597 2.341 11.472 1.00 96.62 87 THR A CA 1
ATOM 635 C C . THR A 1 87 ? 1.506 2.561 10.425 1.00 96.62 87 THR A C 1
ATOM 637 O O . THR A 1 87 ? 0.551 3.297 10.663 1.00 96.62 87 THR A O 1
ATOM 640 N N . THR A 1 88 ? 1.562 1.851 9.294 1.00 97.12 88 THR A N 1
ATOM 641 C CA . THR A 1 88 ? 0.495 1.892 8.279 1.00 97.12 88 THR A CA 1
ATOM 642 C C . THR A 1 88 ? -0.854 1.484 8.866 1.00 97.12 88 THR A C 1
ATOM 644 O O . THR A 1 88 ? -1.861 2.153 8.635 1.00 97.12 88 THR A O 1
ATOM 647 N N . ARG A 1 89 ? -0.893 0.409 9.662 1.00 98.06 89 ARG A N 1
ATOM 648 C CA . ARG A 1 89 ? -2.109 -0.027 10.355 1.00 98.06 89 ARG A CA 1
ATOM 649 C C . ARG A 1 89 ? -2.611 1.040 11.326 1.00 98.06 89 ARG A C 1
ATOM 651 O O . ARG A 1 89 ? -3.817 1.262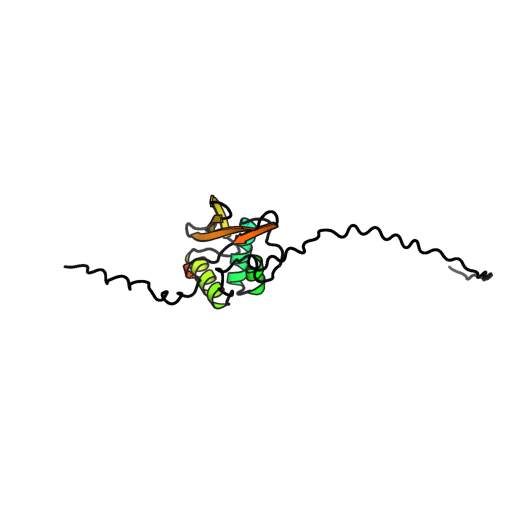 11.378 1.00 98.06 89 ARG A O 1
ATOM 658 N N . GLU A 1 90 ? -1.729 1.676 12.091 1.00 97.81 90 GLU A N 1
ATOM 659 C CA . GLU A 1 90 ? -2.102 2.737 13.035 1.00 97.81 90 GLU A CA 1
ATOM 660 C C . GLU A 1 90 ? -2.724 3.944 12.322 1.00 97.81 90 GLU A C 1
ATOM 662 O O . GLU A 1 90 ? -3.781 4.416 12.741 1.00 97.81 90 GLU A O 1
ATOM 667 N N . LEU A 1 91 ? -2.139 4.380 11.203 1.00 97.44 91 LEU A N 1
ATOM 668 C CA . LEU A 1 91 ? -2.674 5.463 10.372 1.00 97.44 91 LEU A CA 1
ATOM 669 C C . LEU A 1 91 ? -4.050 5.109 9.794 1.00 97.44 91 LEU A C 1
ATOM 671 O O . LEU A 1 91 ? -4.991 5.900 9.879 1.00 97.44 91 LEU A O 1
ATOM 675 N N . LEU A 1 92 ? -4.193 3.896 9.251 1.00 97.88 92 LEU A N 1
ATOM 676 C CA . LEU A 1 92 ? -5.467 3.395 8.727 1.00 97.88 92 LEU A CA 1
ATOM 677 C C . LEU A 1 92 ? -6.535 3.327 9.825 1.00 97.88 92 LEU A C 1
ATOM 679 O O . LEU A 1 92 ? -7.644 3.824 9.632 1.00 97.88 92 LEU A O 1
ATOM 683 N N . ALA A 1 93 ? -6.199 2.768 10.989 1.00 97.00 93 ALA A N 1
ATOM 684 C CA . ALA A 1 93 ? -7.106 2.679 12.128 1.00 97.00 93 ALA A CA 1
ATOM 685 C C . ALA A 1 93 ? -7.502 4.067 12.656 1.00 97.00 93 ALA A C 1
ATOM 687 O O . ALA A 1 93 ? -8.678 4.297 12.934 1.00 97.00 93 ALA A O 1
ATOM 688 N N . GLY A 1 94 ? -6.554 5.007 12.733 1.00 96.69 94 GLY A N 1
ATOM 689 C CA . GLY A 1 94 ? -6.808 6.401 13.106 1.00 96.69 94 GLY A CA 1
ATOM 690 C C . GLY A 1 94 ? -7.750 7.121 12.136 1.00 96.69 94 GLY A C 1
ATOM 691 O O . GLY A 1 94 ? -8.558 7.944 12.559 1.00 96.69 94 GLY A O 1
ATOM 692 N N . ALA A 1 95 ? -7.714 6.753 10.854 1.00 96.25 95 ALA A N 1
ATOM 693 C CA . ALA A 1 95 ? -8.639 7.232 9.828 1.00 96.25 95 ALA A CA 1
ATOM 694 C C . ALA A 1 95 ? -9.965 6.439 9.755 1.00 96.25 95 ALA A C 1
ATOM 696 O O . ALA A 1 95 ? -10.812 6.741 8.915 1.00 96.25 95 ALA A O 1
ATOM 697 N N . GLY A 1 96 ? -10.168 5.422 10.602 1.00 97.00 96 GLY A N 1
ATOM 698 C CA . GLY A 1 96 ? -11.359 4.562 10.577 1.00 97.00 96 GLY A CA 1
ATOM 699 C C . GLY A 1 96 ? -11.414 3.584 9.394 1.00 97.00 96 GLY A C 1
ATOM 700 O O . GLY A 1 96 ? -12.482 3.049 9.082 1.00 97.00 96 GLY A O 1
ATOM 701 N N . VAL A 1 97 ? -10.281 3.353 8.726 1.00 98.00 97 VAL A N 1
ATOM 702 C CA . VAL A 1 97 ? -10.139 2.444 7.584 1.00 98.00 97 VAL A CA 1
ATOM 703 C C . VAL A 1 97 ? -9.753 1.054 8.075 1.00 98.00 97 VAL A C 1
ATOM 705 O O . VAL A 1 97 ? -8.739 0.864 8.745 1.00 98.00 97 VAL A O 1
ATOM 708 N N . THR A 1 98 ? -10.550 0.062 7.698 1.00 97.62 98 THR A N 1
ATOM 709 C CA . THR A 1 98 ? -10.391 -1.356 8.036 1.00 97.62 98 THR A CA 1
ATOM 710 C C . THR A 1 98 ? -10.497 -2.208 6.769 1.00 97.62 98 THR A C 1
ATOM 712 O O . THR A 1 98 ? -11.027 -1.738 5.757 1.00 97.62 98 THR A O 1
ATOM 715 N N . PRO A 1 99 ? -10.075 -3.483 6.790 1.00 98.00 99 PRO A N 1
ATOM 716 C CA . PRO A 1 99 ? -10.251 -4.358 5.634 1.00 98.00 99 PRO A CA 1
ATOM 717 C C . PRO A 1 99 ? -11.718 -4.535 5.206 1.00 98.00 99 PRO A C 1
ATOM 719 O O . PRO A 1 99 ? -11.990 -4.795 4.035 1.00 98.00 99 PRO A O 1
ATOM 722 N N . GLN A 1 100 ? -12.673 -4.378 6.131 1.00 97.75 100 GLN A N 1
ATOM 723 C CA . GLN A 1 100 ? -14.102 -4.575 5.873 1.00 97.75 100 GLN A CA 1
ATOM 724 C C . GLN A 1 100 ? -14.772 -3.360 5.222 1.00 97.75 100 GLN A C 1
ATOM 726 O O . GLN A 1 100 ? -15.737 -3.534 4.481 1.00 97.75 100 GLN A O 1
ATOM 731 N N . ASN A 1 101 ? -14.273 -2.150 5.485 1.00 97.19 101 ASN A N 1
ATOM 732 C CA . ASN A 1 101 ? -14.890 -0.899 5.035 1.00 97.19 101 ASN A CA 1
ATOM 733 C C . ASN A 1 101 ? -13.988 -0.066 4.106 1.00 97.19 101 ASN A C 1
ATOM 735 O O . ASN A 1 101 ? -14.347 1.056 3.757 1.00 97.19 101 ASN A O 1
ATOM 739 N N . VAL A 1 102 ? -12.829 -0.589 3.689 1.00 97.94 102 VAL A N 1
ATOM 740 C CA . VAL A 1 102 ? -11.914 0.140 2.804 1.00 97.94 102 VAL A CA 1
ATOM 741 C C . VAL A 1 102 ? -12.560 0.452 1.448 1.00 97.94 102 VAL A C 1
ATOM 743 O O . VAL A 1 102 ? -13.089 -0.419 0.745 1.00 97.94 102 VAL A O 1
ATOM 746 N N . GLN A 1 103 ? -12.441 1.715 1.056 1.00 97.75 103 GLN A N 1
ATOM 747 C CA . GLN A 1 103 ? -12.695 2.240 -0.275 1.00 97.75 103 GLN A CA 1
ATOM 748 C C . GLN A 1 103 ? -11.383 2.791 -0.837 1.00 97.75 103 GLN A C 1
ATOM 750 O O . GLN A 1 103 ? -10.712 3.590 -0.189 1.00 97.75 103 GLN A O 1
ATOM 755 N N . VAL A 1 104 ? -11.022 2.380 -2.052 1.00 98.00 104 VAL A N 1
ATOM 756 C CA . VAL A 1 104 ? -9.840 2.904 -2.745 1.00 98.00 104 VAL A CA 1
ATOM 757 C C . VAL A 1 104 ? -10.298 3.950 -3.752 1.00 98.00 104 VAL A C 1
ATOM 759 O O . VAL A 1 104 ? -11.040 3.636 -4.681 1.00 98.00 104 VAL A O 1
ATOM 762 N N . LEU A 1 105 ? -9.871 5.194 -3.557 1.00 97.44 105 LEU A N 1
ATOM 763 C CA . LEU A 1 105 ? -10.164 6.309 -4.451 1.00 97.44 105 LEU A CA 1
ATOM 764 C C . LEU A 1 105 ? -8.920 6.602 -5.285 1.00 97.44 105 LEU A C 1
ATOM 766 O O . LEU A 1 105 ? -7.891 6.999 -4.743 1.00 97.44 105 LEU A O 1
ATOM 770 N N . VAL A 1 106 ? -9.020 6.403 -6.597 1.00 97.56 106 VAL A N 1
ATOM 771 C CA . VAL A 1 106 ? -7.935 6.686 -7.542 1.00 97.56 106 VAL A CA 1
ATOM 772 C C . VAL A 1 106 ? -8.154 8.073 -8.137 1.00 97.56 106 VAL A C 1
ATOM 774 O O . VAL A 1 106 ? -9.213 8.353 -8.698 1.00 97.56 106 VAL A O 1
ATOM 777 N N . GLY A 1 107 ? -7.163 8.937 -7.965 1.00 95.44 107 GLY A N 1
ATOM 778 C CA . GLY A 1 107 ? -7.127 10.298 -8.475 1.00 95.44 107 GLY A CA 1
ATOM 779 C C . GLY A 1 107 ? -6.388 10.409 -9.805 1.00 95.44 107 GLY A C 1
ATOM 780 O O . GLY A 1 107 ? -6.388 9.493 -10.629 1.00 95.44 107 GLY A O 1
ATOM 781 N N . GLU A 1 108 ? -5.779 11.573 -10.016 1.00 94.75 108 GLU A N 1
ATOM 782 C CA . GLU A 1 108 ? -5.077 11.906 -11.253 1.00 94.75 108 GLU A CA 1
ATOM 783 C C . GLU A 1 108 ? -3.833 11.036 -11.469 1.00 94.75 108 GLU A C 1
ATOM 785 O O . GLU A 1 108 ? -3.166 10.614 -10.521 1.00 94.75 108 GLU A O 1
ATOM 790 N N . GLN A 1 109 ? -3.525 10.793 -12.744 1.00 95.38 109 GLN A N 1
ATOM 791 C CA . GLN A 1 109 ? -2.306 10.123 -13.181 1.00 95.38 109 GLN A CA 1
ATOM 792 C C . GLN A 1 109 ? -1.236 11.162 -13.529 1.00 95.38 109 GLN A C 1
ATOM 794 O O . GLN A 1 109 ? -1.475 12.045 -14.353 1.00 95.38 109 GLN A O 1
ATOM 799 N N . MET A 1 110 ? -0.036 10.992 -12.976 1.00 93.00 110 MET A N 1
ATOM 800 C CA . MET A 1 110 ? 1.152 11.793 -13.261 1.00 93.00 110 MET A CA 1
ATOM 801 C C . MET A 1 110 ? 2.277 10.866 -13.737 1.00 93.00 110 MET A C 1
ATOM 803 O O . MET A 1 110 ? 3.019 10.281 -12.952 1.00 93.00 110 MET A O 1
ATOM 807 N N . GLY A 1 111 ? 2.384 10.676 -15.054 1.00 92.31 111 GLY A N 1
ATOM 808 C CA . GLY A 1 111 ? 3.320 9.704 -15.626 1.00 92.31 111 GLY A CA 1
ATOM 809 C C . GLY A 1 111 ? 2.939 8.267 -15.254 1.00 92.31 111 GLY A C 1
ATOM 810 O O . GLY A 1 111 ? 1.859 7.803 -15.616 1.00 92.31 111 GLY A O 1
ATOM 811 N N . SER A 1 112 ? 3.826 7.555 -14.554 1.00 91.12 112 SER A N 1
ATOM 812 C CA . SER A 1 112 ? 3.562 6.205 -14.032 1.00 91.12 112 SER A CA 1
ATOM 813 C C . SER A 1 112 ? 2.904 6.201 -12.651 1.00 91.12 112 SER A C 1
ATOM 815 O O . SER A 1 112 ? 2.615 5.125 -12.135 1.00 91.12 112 SER A O 1
ATOM 817 N N . GLU A 1 113 ? 2.683 7.363 -12.041 1.00 95.12 113 GLU A N 1
ATOM 818 C CA . GLU A 1 113 ? 2.162 7.478 -10.679 1.00 95.12 113 GLU A CA 1
ATOM 819 C C . GLU A 1 113 ? 0.700 7.921 -10.660 1.00 95.12 113 GLU A C 1
ATOM 821 O O . GLU A 1 113 ? 0.215 8.571 -11.587 1.00 95.12 113 GLU A O 1
ATOM 826 N N . TYR A 1 114 ? -0.003 7.569 -9.587 1.00 96.69 114 TYR A N 1
ATOM 827 C CA . TYR A 1 114 ? -1.392 7.932 -9.341 1.00 96.69 114 TYR A CA 1
ATOM 828 C C . TYR A 1 114 ? -1.543 8.430 -7.912 1.00 96.69 114 TYR A C 1
ATOM 830 O O . TYR A 1 114 ? -1.081 7.776 -6.977 1.00 96.69 114 TYR A O 1
ATOM 838 N N . SER A 1 115 ? -2.264 9.530 -7.718 1.00 96.38 115 SER A N 1
ATOM 839 C CA . SER A 1 115 ? -2.721 9.890 -6.374 1.00 96.38 115 SER A CA 1
ATOM 840 C C . SER A 1 115 ? -3.779 8.885 -5.922 1.00 96.38 115 SER A C 1
ATOM 842 O O . SER A 1 115 ? -4.775 8.693 -6.618 1.00 96.38 115 SER A O 1
ATOM 844 N N . VAL A 1 116 ? -3.596 8.239 -4.771 1.00 97.56 116 VAL A N 1
ATOM 845 C CA . VAL A 1 116 ? -4.564 7.271 -4.242 1.00 97.56 116 VAL A CA 1
ATOM 846 C C . VAL A 1 116 ? -4.914 7.615 -2.797 1.00 97.56 116 VAL A C 1
ATOM 848 O O . VAL A 1 116 ? -4.060 7.975 -1.991 1.00 97.56 116 VAL A O 1
ATOM 851 N N . LEU A 1 117 ? -6.196 7.510 -2.455 1.00 97.94 117 LEU A N 1
ATOM 852 C CA . LEU A 1 117 ? -6.670 7.640 -1.079 1.00 97.94 117 LEU A CA 1
ATOM 853 C C . LEU A 1 117 ? -7.293 6.319 -0.630 1.00 97.94 117 LEU A C 1
ATOM 855 O O . LEU A 1 117 ? -8.196 5.791 -1.284 1.00 97.94 117 LEU A O 1
ATOM 859 N N . LEU A 1 118 ? -6.837 5.813 0.512 1.00 97.81 118 LEU A N 1
ATOM 860 C CA . LEU A 1 118 ? -7.463 4.711 1.234 1.00 97.81 118 LEU A CA 1
ATOM 861 C C . LEU A 1 118 ? -8.452 5.321 2.228 1.00 97.81 118 LEU A C 1
ATOM 863 O O . LEU A 1 118 ? -8.047 5.914 3.226 1.00 97.81 118 LEU A O 1
ATOM 867 N N . GLY A 1 119 ? -9.742 5.249 1.910 1.00 95.69 119 GLY A N 1
ATOM 868 C CA . GLY A 1 119 ? -10.829 5.793 2.723 1.00 95.69 119 GLY A CA 1
ATOM 869 C C . GLY A 1 119 ? -11.701 4.709 3.346 1.00 95.69 119 GLY A C 1
ATOM 870 O O . GLY A 1 119 ? -11.582 3.529 3.019 1.00 95.69 119 GLY A O 1
ATOM 871 N N . SER A 1 120 ? -12.599 5.125 4.234 1.00 95.38 120 SER A N 1
ATOM 872 C CA . SER A 1 120 ? -13.651 4.273 4.794 1.00 95.38 120 SER A CA 1
ATOM 873 C C . SER A 1 120 ? -14.982 4.538 4.093 1.00 95.38 120 SER A C 1
ATOM 875 O O . SER A 1 120 ? -15.310 5.680 3.785 1.00 95.38 120 SER A O 1
ATOM 877 N N . THR A 1 121 ? -15.793 3.503 3.873 1.00 92.69 121 THR A N 1
ATOM 878 C CA . THR A 1 121 ? -17.188 3.671 3.432 1.00 92.69 121 THR A CA 1
ATOM 879 C C . THR A 1 121 ? -18.101 4.224 4.528 1.00 92.69 121 THR A C 1
ATOM 881 O O . THR A 1 121 ? -19.235 4.596 4.242 1.00 92.69 121 THR A O 1
ATOM 884 N N . GLU A 1 122 ? -17.639 4.245 5.780 1.00 88.31 122 GLU A N 1
ATOM 885 C CA . GLU A 1 122 ? -18.433 4.579 6.969 1.00 88.31 122 GLU A CA 1
ATOM 886 C C . GLU A 1 122 ? -18.034 5.924 7.601 1.00 88.31 122 GLU A C 1
ATOM 888 O O . GLU A 1 122 ? -18.690 6.381 8.536 1.00 88.31 122 GLU A O 1
ATOM 893 N N . GLY A 1 123 ? -16.977 6.574 7.103 1.00 84.19 123 GLY A N 1
ATOM 894 C CA . GLY A 1 123 ? -16.445 7.815 7.664 1.00 84.19 123 GLY A CA 1
ATOM 895 C C . GLY A 1 123 ? -15.707 8.679 6.642 1.00 84.19 123 GLY A C 1
ATOM 896 O O . GLY A 1 123 ? -15.530 8.297 5.489 1.00 84.19 123 GLY A O 1
ATOM 897 N N . GLU A 1 124 ? -15.272 9.866 7.069 1.00 88.31 124 GLU A N 1
ATOM 898 C CA . GLU A 1 124 ? -14.595 10.839 6.193 1.00 88.31 124 GLU A CA 1
ATOM 899 C C . GLU A 1 124 ? -13.063 10.718 6.202 1.00 88.31 124 GLU A C 1
ATOM 901 O O . GLU A 1 124 ? -12.395 11.334 5.370 1.00 88.31 124 GLU A O 1
ATOM 906 N N . GLY A 1 125 ? -12.502 9.924 7.121 1.00 91.88 125 GLY A N 1
ATOM 907 C CA . GLY A 1 125 ? -11.062 9.714 7.246 1.00 91.88 125 GLY A CA 1
ATOM 908 C C . GLY A 1 125 ? -10.463 9.035 6.014 1.00 91.88 125 GLY A C 1
ATOM 909 O O . GLY A 1 125 ? -11.053 8.122 5.426 1.00 91.88 125 GLY A O 1
ATOM 910 N N . ARG A 1 126 ? -9.284 9.513 5.603 1.00 95.69 126 ARG A N 1
ATOM 911 C CA . ARG A 1 126 ? -8.543 9.006 4.445 1.00 95.69 126 ARG A CA 1
ATOM 912 C C . ARG A 1 126 ? -7.050 9.028 4.721 1.00 95.69 126 ARG A C 1
ATOM 914 O O . ARG A 1 126 ? -6.551 9.969 5.330 1.00 95.69 126 ARG A O 1
ATOM 921 N N . VAL A 1 127 ? -6.356 8.025 4.205 1.00 97.31 127 VAL A N 1
ATOM 922 C CA . VAL A 1 127 ? -4.895 7.946 4.206 1.00 97.31 127 VAL A CA 1
ATOM 923 C C . VAL A 1 127 ? -4.408 8.084 2.769 1.00 97.31 127 VAL A C 1
ATOM 925 O O . VAL A 1 127 ? -4.879 7.366 1.884 1.00 97.31 127 VAL A O 1
ATOM 928 N N . ALA A 1 128 ? -3.506 9.034 2.532 1.00 96.62 128 ALA A N 1
ATOM 929 C CA . ALA A 1 128 ? -2.905 9.243 1.222 1.00 96.62 128 ALA A CA 1
ATOM 930 C C . ALA A 1 128 ? -1.767 8.248 0.981 1.00 96.62 128 ALA A C 1
ATOM 932 O O . ALA A 1 128 ? -0.964 7.985 1.873 1.00 96.62 128 ALA A O 1
ATOM 933 N N . VAL A 1 129 ? -1.730 7.702 -0.230 1.00 95.75 129 VAL A N 1
ATOM 934 C CA . VAL A 1 129 ? -0.694 6.795 -0.730 1.00 95.75 129 VAL A CA 1
ATOM 935 C C . VAL A 1 129 ? -0.503 7.035 -2.231 1.00 95.75 129 VAL A C 1
ATOM 937 O O . VAL A 1 129 ? -1.371 7.601 -2.904 1.00 95.75 129 VAL A O 1
ATOM 940 N N . THR A 1 130 ? 0.613 6.575 -2.782 1.00 95.31 130 THR A N 1
ATOM 941 C CA . THR A 1 130 ? 0.925 6.713 -4.208 1.00 95.31 130 THR A CA 1
ATOM 942 C C . THR A 1 130 ? 0.738 5.378 -4.910 1.00 95.31 130 THR A C 1
ATOM 944 O O . THR A 1 130 ? 1.278 4.361 -4.498 1.00 95.31 130 THR A O 1
ATOM 947 N N . GLY A 1 131 ? -0.055 5.351 -5.974 1.00 95.25 131 GLY A N 1
ATOM 948 C CA . GLY A 1 131 ? -0.157 4.205 -6.870 1.00 95.25 131 GLY A CA 1
ATOM 949 C C . GLY A 1 131 ? 0.924 4.243 -7.944 1.00 95.25 131 GLY A C 1
ATOM 950 O O . GLY A 1 131 ? 1.216 5.315 -8.462 1.00 95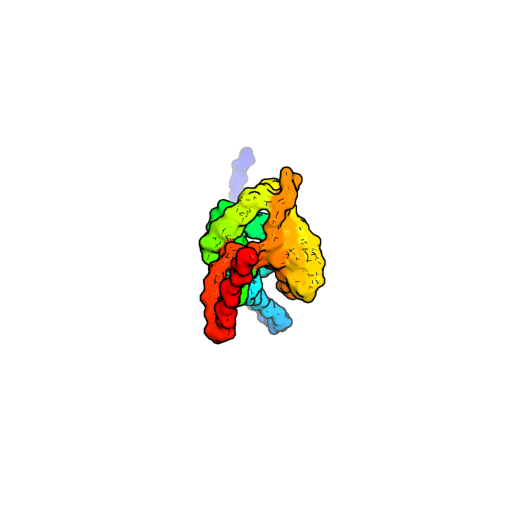.25 131 GLY A O 1
ATOM 951 N N . HIS A 1 132 ? 1.458 3.093 -8.349 1.00 94.56 132 HIS A N 1
ATOM 952 C CA . HIS A 1 132 ? 2.457 2.999 -9.415 1.00 94.56 132 HIS A CA 1
ATOM 953 C C . HIS A 1 132 ? 2.009 2.004 -10.490 1.00 94.56 132 HIS A C 1
ATOM 955 O O . HIS A 1 132 ? 1.680 0.856 -10.191 1.00 94.56 132 HIS A O 1
ATOM 961 N N . ALA A 1 133 ? 2.006 2.429 -11.753 1.00 93.62 133 ALA A N 1
ATOM 962 C CA . ALA A 1 133 ? 1.890 1.538 -12.901 1.00 93.62 133 ALA A CA 1
ATOM 963 C C . ALA A 1 133 ? 3.248 0.907 -13.217 1.00 93.62 133 ALA A C 1
ATOM 965 O O . ALA A 1 133 ? 4.246 1.597 -13.431 1.00 93.62 133 ALA A O 1
ATOM 966 N N . VAL A 1 134 ? 3.260 -0.418 -13.314 1.00 91.12 134 VAL A N 1
ATOM 967 C CA . VAL A 1 134 ? 4.434 -1.213 -13.671 1.00 91.12 134 VAL A CA 1
ATOM 968 C C . VAL A 1 134 ? 4.273 -1.659 -15.121 1.00 91.12 134 VAL A C 1
ATOM 970 O O . VAL A 1 134 ? 3.801 -2.762 -15.403 1.00 91.12 134 VAL A O 1
ATOM 973 N N . TRP A 1 135 ? 4.618 -0.758 -16.044 1.00 87.62 135 TRP A N 1
ATOM 974 C CA . TRP A 1 135 ? 4.464 -0.944 -17.494 1.00 87.62 135 TRP A CA 1
ATOM 975 C C . TRP A 1 135 ? 3.054 -1.439 -17.876 1.00 87.62 135 TRP A C 1
ATOM 977 O O . TRP A 1 135 ? 2.061 -0.821 -17.505 1.00 87.62 135 TRP A O 1
ATOM 987 N N . ASP A 1 136 ? 2.961 -2.546 -18.614 1.00 87.38 136 ASP A N 1
ATOM 988 C CA . ASP A 1 136 ? 1.727 -3.255 -18.967 1.00 87.38 136 ASP A CA 1
ATOM 989 C C . ASP A 1 136 ? 1.408 -4.421 -18.008 1.00 87.38 136 ASP A C 1
ATOM 991 O O . ASP A 1 136 ? 0.452 -5.173 -18.216 1.00 87.38 136 ASP A O 1
ATOM 995 N N . ALA A 1 137 ? 2.204 -4.600 -16.951 1.00 90.00 137 ALA A N 1
ATOM 996 C CA . ALA A 1 137 ? 2.121 -5.765 -16.084 1.00 90.00 137 ALA A CA 1
ATOM 997 C C . ALA A 1 137 ? 1.078 -5.626 -14.973 1.00 90.00 137 ALA A C 1
ATOM 999 O O . ALA A 1 137 ? 0.483 -6.636 -14.587 1.00 90.00 137 ALA A O 1
ATOM 1000 N N . GLY A 1 138 ? 0.857 -4.416 -14.461 1.00 94.31 138 GLY A N 1
ATOM 1001 C CA . GLY A 1 138 ? -0.092 -4.168 -13.382 1.00 94.31 138 GLY A CA 1
ATOM 1002 C C . GLY A 1 138 ? 0.280 -2.959 -12.536 1.00 94.31 138 GLY A C 1
ATOM 1003 O O . GLY A 1 138 ? 0.905 -2.017 -13.020 1.00 94.31 138 GLY A O 1
ATOM 1004 N N . PHE A 1 139 ? -0.118 -3.005 -11.269 1.00 95.94 139 PHE A N 1
ATOM 1005 C CA . PHE A 1 139 ? -0.023 -1.890 -10.341 1.00 95.94 139 PHE A CA 1
ATOM 1006 C C . PHE A 1 139 ? 0.489 -2.319 -8.972 1.00 95.94 139 PHE A C 1
ATOM 1008 O O . PHE A 1 139 ? 0.192 -3.414 -8.488 1.00 95.94 139 PHE A O 1
ATOM 1015 N N . THR A 1 140 ? 1.198 -1.403 -8.334 1.00 95.75 140 THR A N 1
ATOM 1016 C CA . THR A 1 140 ? 1.571 -1.449 -6.922 1.00 95.75 140 THR A CA 1
ATOM 1017 C C . THR A 1 140 ? 1.174 -0.136 -6.256 1.00 95.75 140 THR A C 1
ATOM 1019 O O . THR A 1 140 ? 0.663 0.780 -6.905 1.00 95.75 140 THR A O 1
ATOM 1022 N N . ILE A 1 141 ? 1.346 -0.054 -4.944 1.00 95.56 141 ILE A N 1
ATOM 1023 C CA . ILE A 1 141 ? 1.010 1.117 -4.145 1.00 95.56 141 ILE A CA 1
ATOM 1024 C C . ILE A 1 141 ? 2.104 1.355 -3.103 1.00 95.56 141 ILE A C 1
ATOM 1026 O O . ILE A 1 141 ? 2.747 0.412 -2.660 1.00 95.56 141 ILE A O 1
ATOM 1030 N N . SER A 1 142 ? 2.363 2.590 -2.712 1.00 93.94 142 SER A N 1
ATOM 1031 C CA . SER A 1 142 ? 3.273 2.886 -1.613 1.00 93.94 142 SER A CA 1
ATOM 1032 C C . SER A 1 142 ? 2.588 2.618 -0.269 1.00 93.94 142 SER A C 1
ATOM 1034 O O . SER A 1 142 ? 1.360 2.532 -0.165 1.00 93.94 142 SER A O 1
ATOM 1036 N N . LEU A 1 143 ? 3.391 2.527 0.787 1.00 94.75 143 LEU A N 1
ATOM 1037 C CA . LEU A 1 143 ? 2.901 2.802 2.136 1.00 94.75 143 LEU A CA 1
ATOM 1038 C C . LEU A 1 143 ? 2.579 4.305 2.272 1.00 94.75 143 LEU A C 1
ATOM 1040 O O . LEU A 1 143 ? 3.045 5.1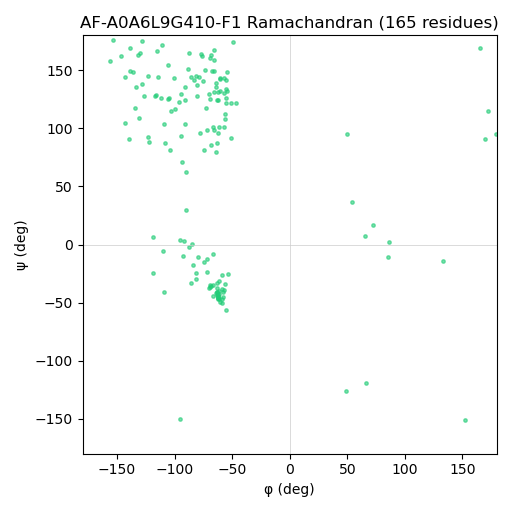01 1.447 1.00 94.75 143 LEU A O 1
ATOM 1044 N N . PRO A 1 144 ? 1.809 4.713 3.295 1.00 94.31 144 PRO A N 1
ATOM 1045 C CA . PRO A 1 144 ? 1.713 6.120 3.675 1.00 94.31 144 PRO A CA 1
ATOM 1046 C C . PRO A 1 144 ? 3.102 6.675 4.004 1.00 94.31 144 PRO A C 1
ATOM 1048 O O . PRO A 1 144 ? 3.908 5.964 4.601 1.00 94.31 144 PRO A O 1
ATOM 1051 N N . ASP A 1 145 ? 3.378 7.931 3.656 1.00 91.31 145 ASP A N 1
ATOM 1052 C CA . ASP A 1 145 ? 4.710 8.529 3.850 1.00 91.31 145 ASP A CA 1
ATOM 1053 C C . ASP A 1 145 ? 5.171 8.488 5.311 1.00 91.31 145 ASP A C 1
ATOM 1055 O O . ASP A 1 145 ? 6.315 8.139 5.596 1.00 91.31 145 ASP A O 1
ATOM 1059 N N . ASP A 1 146 ? 4.240 8.720 6.238 1.00 91.75 146 ASP A N 1
ATOM 1060 C CA . ASP A 1 146 ? 4.479 8.677 7.685 1.00 91.75 146 ASP A CA 1
ATOM 1061 C C . ASP A 1 146 ? 4.811 7.266 8.214 1.00 91.75 146 ASP A C 1
ATOM 1063 O O . ASP A 1 146 ? 5.153 7.107 9.385 1.00 91.75 146 ASP A O 1
ATOM 1067 N N . ALA A 1 147 ? 4.685 6.220 7.387 1.00 91.19 147 ALA A N 1
ATOM 1068 C CA . ALA A 1 147 ? 5.060 4.859 7.757 1.00 91.19 147 ALA A CA 1
ATOM 1069 C C . ALA A 1 147 ? 6.552 4.567 7.560 1.00 91.19 147 ALA A C 1
ATOM 1071 O O . ALA A 1 147 ? 7.040 3.582 8.115 1.00 91.19 147 ALA A O 1
ATOM 1072 N N . TYR A 1 148 ? 7.269 5.374 6.774 1.00 88.06 148 TYR A N 1
ATOM 1073 C CA . TYR A 1 148 ? 8.695 5.172 6.543 1.00 88.06 148 TYR A CA 1
ATOM 1074 C C . TYR A 1 148 ? 9.525 5.744 7.698 1.00 88.06 148 TYR A C 1
ATOM 1076 O O . TYR A 1 148 ? 9.165 6.773 8.271 1.00 88.06 148 TYR A O 1
ATOM 1084 N N . PRO A 1 149 ? 10.655 5.106 8.054 1.00 80.69 149 PRO A N 1
ATOM 1085 C CA . PRO A 1 149 ? 11.564 5.676 9.037 1.00 80.69 149 PRO A CA 1
ATOM 1086 C C . PRO A 1 149 ? 12.086 7.031 8.549 1.00 80.69 149 PRO A C 1
ATOM 1088 O O . PRO A 1 149 ? 12.371 7.198 7.360 1.00 80.69 149 PRO A O 1
ATOM 1091 N N . GLU A 1 150 ? 12.266 7.983 9.470 1.00 73.56 150 GLU A N 1
ATOM 1092 C CA . GLU A 1 150 ? 12.979 9.223 9.164 1.00 73.56 150 GLU A CA 1
ATOM 1093 C C . GLU A 1 150 ? 14.375 8.864 8.644 1.00 73.56 150 GLU A C 1
ATOM 1095 O O . GLU A 1 150 ? 15.218 8.324 9.370 1.00 73.56 150 GLU A O 1
ATOM 1100 N N . LEU A 1 151 ? 14.621 9.136 7.361 1.00 65.06 151 LEU A N 1
ATOM 1101 C CA . LEU A 1 151 ? 15.959 9.011 6.807 1.00 65.06 151 LEU A CA 1
ATOM 1102 C C . LEU A 1 151 ? 16.855 10.033 7.522 1.00 65.06 151 LEU A C 1
ATOM 1104 O O . LEU A 1 151 ? 16.443 11.184 7.700 1.00 65.06 151 LEU A O 1
ATOM 1108 N N . PRO A 1 152 ? 18.075 9.653 7.943 1.00 55.72 152 PRO A N 1
ATOM 1109 C CA . PRO A 1 152 ? 19.006 10.621 8.498 1.00 55.72 152 PRO A CA 1
ATOM 1110 C C . PRO A 1 152 ? 19.213 11.750 7.477 1.00 55.72 152 PRO A C 1
ATOM 1112 O O . PRO A 1 152 ? 19.274 11.466 6.276 1.00 55.72 152 PRO A O 1
ATOM 1115 N N . PRO A 1 153 ? 19.329 13.014 7.923 1.00 52.97 153 PRO A N 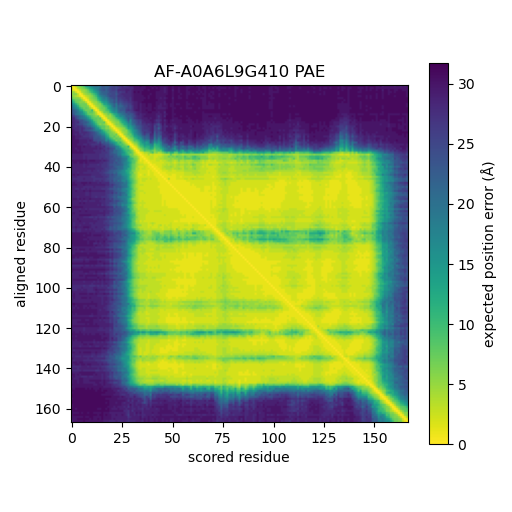1
ATOM 1116 C CA . PRO A 1 153 ? 19.505 14.134 7.012 1.00 52.97 153 PRO A CA 1
ATOM 1117 C C . PRO A 1 153 ? 20.709 13.869 6.112 1.00 52.97 153 PRO A C 1
ATOM 1119 O O . PRO A 1 153 ? 21.783 13.474 6.582 1.00 52.97 153 PRO A O 1
ATOM 1122 N N . THR A 1 154 ? 20.526 14.074 4.811 1.00 55.81 154 THR A N 1
ATOM 1123 C CA . THR A 1 154 ? 21.608 13.965 3.839 1.00 55.81 154 THR A CA 1
ATOM 1124 C C . THR A 1 154 ? 22.743 14.893 4.283 1.00 55.81 154 THR A C 1
ATOM 1126 O O . THR A 1 154 ? 22.465 16.044 4.636 1.00 55.81 154 THR A O 1
ATOM 1129 N N . PRO A 1 155 ? 24.021 14.463 4.289 1.00 48.75 155 PRO A N 1
ATOM 1130 C CA . PRO A 1 155 ? 25.128 15.367 4.580 1.00 48.75 155 PRO A CA 1
ATOM 1131 C C . PRO A 1 155 ? 25.110 16.542 3.590 1.00 48.75 155 PRO A C 1
ATOM 1133 O O . PRO A 1 155 ? 25.510 16.389 2.438 1.00 48.75 155 PRO A O 1
ATOM 1136 N N . GLY A 1 156 ? 24.608 17.700 4.024 1.00 55.50 156 GLY A N 1
ATOM 1137 C CA . GLY A 1 156 ? 24.422 18.875 3.170 1.00 55.50 156 GLY A CA 1
ATOM 1138 C C . GLY A 1 156 ? 23.063 19.567 3.282 1.00 55.50 156 GLY A C 1
ATOM 1139 O O . GLY A 1 156 ? 22.975 20.715 2.853 1.00 55.50 156 GLY A O 1
ATOM 1140 N N . ASP A 1 157 ? 22.045 18.948 3.889 1.00 50.94 157 ASP A N 1
ATOM 1141 C CA . ASP A 1 157 ? 20.797 19.657 4.190 1.00 50.94 157 ASP A CA 1
ATOM 1142 C C . ASP A 1 157 ? 21.025 20.629 5.361 1.00 50.94 157 ASP A C 1
ATOM 1144 O O . ASP A 1 157 ? 21.388 20.196 6.463 1.00 50.94 157 ASP A O 1
ATOM 1148 N N . PRO A 1 158 ? 20.871 21.955 5.168 1.00 53.09 158 PRO A N 1
ATOM 1149 C CA . PRO A 1 158 ? 20.939 22.884 6.280 1.00 53.09 158 PRO A CA 1
ATOM 1150 C C . PRO A 1 158 ? 19.781 22.568 7.226 1.00 53.09 158 PRO A C 1
ATOM 1152 O O . PRO A 1 158 ? 18.622 22.554 6.811 1.00 53.09 158 PRO A O 1
ATOM 1155 N N . ALA A 1 159 ? 20.097 22.319 8.500 1.00 57.47 159 ALA A N 1
ATOM 1156 C CA . ALA A 1 159 ? 19.093 22.215 9.549 1.00 57.47 159 ALA A CA 1
ATOM 1157 C C . ALA A 1 159 ? 18.126 23.397 9.407 1.00 57.47 159 ALA A C 1
ATOM 1159 O O . ALA A 1 159 ? 18.565 24.552 9.405 1.00 57.47 159 ALA A O 1
ATOM 1160 N N . SER A 1 160 ? 16.834 23.104 9.231 1.00 56.19 160 SER A N 1
ATOM 1161 C CA . SER A 1 160 ? 15.811 24.144 9.140 1.00 56.19 160 SER A CA 1
ATOM 1162 C C . SER A 1 160 ? 15.984 25.078 10.342 1.00 56.19 160 SER A C 1
ATOM 1164 O O . SER A 1 160 ? 15.999 24.588 11.477 1.00 56.19 160 SER A O 1
ATOM 1166 N N . PRO A 1 161 ? 16.199 26.392 10.137 1.00 50.00 161 PRO A N 1
ATOM 1167 C CA . PRO A 1 161 ? 16.423 27.292 11.254 1.00 50.00 161 PRO A CA 1
ATOM 1168 C C . PRO A 1 161 ? 15.185 27.267 12.158 1.00 50.00 161 PRO A C 1
ATOM 1170 O O . PRO A 1 161 ? 14.064 27.175 11.646 1.00 50.00 161 PRO A O 1
ATOM 1173 N N . PRO A 1 162 ? 15.353 27.338 13.492 1.00 50.22 162 PRO A N 1
ATOM 1174 C CA . PRO A 1 162 ? 14.213 27.400 14.388 1.00 50.22 162 PRO A CA 1
ATOM 1175 C C . PRO A 1 162 ? 13.343 28.588 13.977 1.00 50.22 162 PRO A C 1
ATOM 1177 O O . PRO A 1 162 ? 13.831 29.712 13.839 1.00 50.22 162 PRO A O 1
ATOM 1180 N N . SER A 1 163 ? 12.058 28.315 13.747 1.00 53.50 163 SER A N 1
ATOM 1181 C CA . SER A 1 163 ? 11.054 29.343 13.509 1.00 53.50 163 SER A CA 1
ATOM 1182 C C . SER A 1 163 ? 10.973 30.208 14.764 1.00 53.50 163 SER A C 1
ATOM 1184 O O . SER A 1 163 ? 10.342 29.844 15.757 1.00 53.50 163 SER A O 1
ATOM 1186 N N . SER A 1 164 ? 11.689 31.330 14.748 1.00 52.72 164 SER A N 1
ATOM 1187 C CA . SER A 1 164 ? 11.574 32.373 15.756 1.00 52.72 164 SER A CA 1
ATOM 1188 C C . SER A 1 164 ? 10.205 33.025 15.595 1.00 52.72 164 SER A C 1
ATOM 1190 O O . SER A 1 164 ? 10.061 34.039 14.915 1.00 52.72 164 SER A O 1
ATOM 1192 N N . ALA A 1 165 ? 9.191 32.440 16.228 1.00 49.06 165 ALA A N 1
ATOM 1193 C CA . ALA A 1 165 ? 8.027 33.194 16.654 1.00 49.06 165 ALA A CA 1
ATOM 1194 C C . ALA A 1 165 ? 8.510 34.179 17.731 1.00 49.06 165 ALA A C 1
ATOM 1196 O O . ALA A 1 165 ? 8.757 33.803 18.877 1.00 49.06 165 ALA A O 1
ATOM 1197 N N . ALA A 1 166 ? 8.754 35.422 17.322 1.00 47.88 166 ALA A N 1
ATOM 1198 C CA . ALA A 1 166 ? 8.965 36.536 18.237 1.00 47.88 166 ALA A CA 1
ATOM 1199 C C . ALA A 1 166 ? 7.615 36.952 18.871 1.00 47.88 166 ALA A C 1
ATOM 1201 O O . ALA A 1 166 ? 6.579 36.751 18.231 1.00 47.88 166 ALA A O 1
ATOM 1202 N N . PRO A 1 167 ? 7.626 37.475 20.113 1.00 58.09 167 PRO A N 1
ATOM 1203 C CA . PRO A 1 167 ? 6.429 37.834 20.881 1.00 58.09 167 PRO A CA 1
ATOM 1204 C C . PRO A 1 167 ? 5.645 39.024 20.313 1.00 58.09 167 PRO A C 1
ATOM 1206 O O . PRO A 1 167 ? 6.259 39.882 19.637 1.00 58.09 167 PRO A O 1
#

Solvent-accessible surface a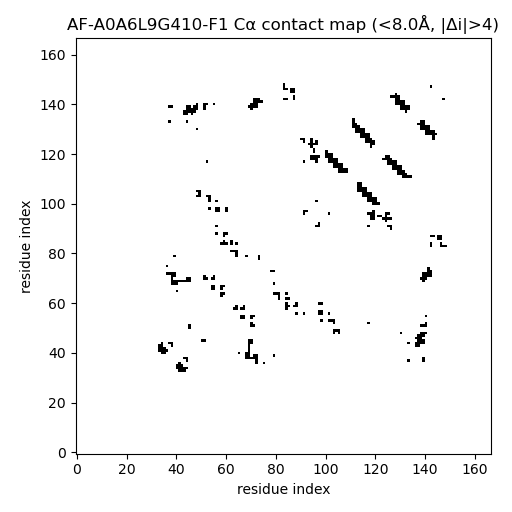rea (backbone atoms only — not comparable to full-atom values): 10164 Å² total; per-residue (Å²): 142,85,88,83,86,86,88,83,88,79,89,77,89,86,90,81,91,78,82,80,86,73,85,74,82,85,80,80,78,84,71,79,74,65,29,62,91,52,13,76,74,29,47,82,38,35,88,34,58,53,58,14,48,52,45,39,47,39,16,24,71,70,63,34,55,76,61,24,23,46,18,29,34,57,60,92,95,50,79,85,51,67,66,33,28,51,44,39,31,51,55,31,50,74,26,64,29,45,72,90,40,57,36,63,47,79,58,64,73,61,88,55,34,27,48,28,34,48,21,18,77,88,53,88,33,62,44,61,31,44,28,35,52,48,83,94,64,24,12,23,23,38,65,38,74,89,26,56,78,84,72,76,79,60,97,82,67,74,77,79,73,80,82,78,80,74,134

Mean predicted aligned error: 13.88 Å

Radius of gyration: 28.08 Å; Cα contacts (8 Å, |Δi|>4): 264; chains: 1; bounding box: 50×106×56 Å

Secondary structure (DSSP, 8-state):
---------------------------S-------BTTBTT-PPPBS-HHHHHHHHHHHHHHT-HHHHHHHB-PPTT----HHHHHHHHHHHHHTT--TTTEEEEEEEEETTEEEEEEEESSSS-EEEEEEEEETTTEEEEPPPGGGS--PPPPTTPPPPPP-----

pLDDT: mean 80.05, std 20.0, range [40.97, 98.5]